Protein AF-A0A3C0PGH9-F1 (afdb_monomer_lite)

Sequence (71 aa):
MTNLREKMKQDMILAGMAELTQQSYLEAIIRLHKYYNKSPAKLSNEEIRNYLLHLKKKDWRPIATMSLFAH

Secondary structure (DSSP, 8-state):
--HHHHHHHHHHHHTT--HHHHHHHHHHHHHHHHHHTS-GGG--HHHHHHHHHHHHHTT----HHHHHT--

Structure (mmC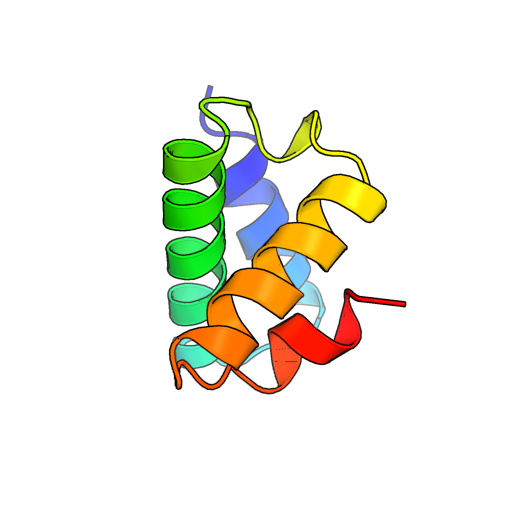IF, N/CA/C/O backbone):
data_AF-A0A3C0PGH9-F1
#
_entry.id   AF-A0A3C0PGH9-F1
#
loop_
_atom_site.group_PDB
_atom_site.id
_atom_site.type_symbol
_atom_site.label_atom_id
_atom_site.label_alt_id
_atom_site.label_comp_id
_atom_site.label_asym_id
_atom_site.label_entity_id
_atom_site.label_seq_id
_atom_site.pdbx_PDB_ins_code
_atom_site.Cartn_x
_atom_site.Cartn_y
_atom_site.Cartn_z
_atom_site.occupancy
_atom_site.B_iso_or_equiv
_atom_site.auth_seq_id
_atom_site.auth_comp_id
_atom_site.auth_asym_id
_atom_site.auth_atom_id
_atom_site.pdbx_PDB_model_num
ATOM 1 N N . MET A 1 1 ? -13.122 13.642 -2.818 1.00 41.88 1 MET A N 1
ATOM 2 C CA . MET A 1 1 ? -11.775 13.830 -2.233 1.00 41.88 1 MET A CA 1
ATOM 3 C C . MET A 1 1 ? -10.881 12.653 -2.618 1.00 41.88 1 MET A C 1
ATOM 5 O O . MET A 1 1 ? -10.766 11.687 -1.878 1.00 41.88 1 MET A O 1
ATOM 9 N N . THR A 1 2 ? -10.284 1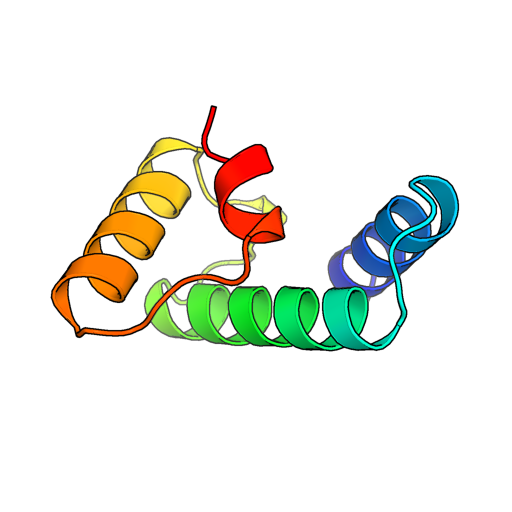2.718 -3.806 1.00 50.50 2 THR A N 1
ATOM 10 C CA . THR A 1 2 ? -9.403 11.706 -4.431 1.00 50.50 2 THR A CA 1
ATOM 11 C C . THR A 1 2 ? -7.919 11.873 -4.074 1.00 50.50 2 THR A C 1
ATOM 13 O O . THR A 1 2 ? -7.049 11.329 -4.741 1.00 50.50 2 THR A O 1
ATOM 16 N N . ASN A 1 3 ? -7.612 12.572 -2.979 1.00 68.38 3 ASN A N 1
ATOM 17 C CA . ASN A 1 3 ? -6.277 13.124 -2.741 1.00 68.38 3 ASN A CA 1
ATOM 18 C C . ASN A 1 3 ? -5.193 12.047 -2.521 1.00 68.38 3 ASN A C 1
ATOM 20 O O . ASN A 1 3 ? -4.118 12.121 -3.100 1.00 68.38 3 ASN A O 1
ATOM 24 N N . LEU A 1 4 ? -5.483 10.986 -1.757 1.00 71.00 4 LEU A N 1
ATOM 25 C CA . LEU A 1 4 ? -4.461 9.981 -1.441 1.00 71.00 4 LEU A CA 1
ATOM 26 C C . LEU A 1 4 ? -4.058 9.137 -2.658 1.00 71.00 4 LEU A C 1
ATOM 28 O O . LEU A 1 4 ? -2.877 8.899 -2.869 1.00 71.00 4 LEU A O 1
ATOM 32 N N . ARG A 1 5 ? -5.022 8.70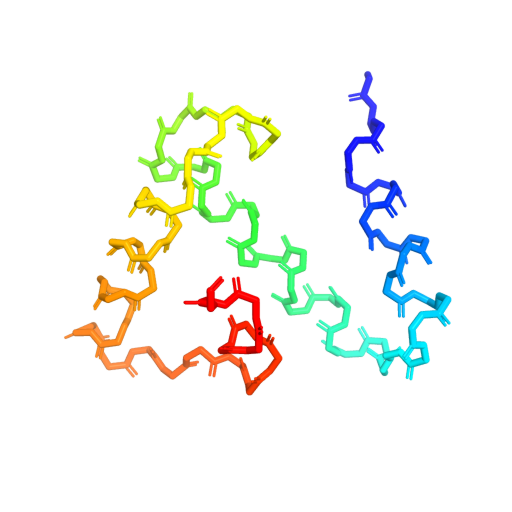3 -3.478 1.00 74.00 5 ARG A N 1
ATOM 33 C CA . ARG A 1 5 ? -4.736 7.884 -4.667 1.00 74.00 5 ARG A CA 1
ATOM 34 C C . ARG A 1 5 ? -3.897 8.660 -5.679 1.00 74.00 5 ARG A C 1
ATOM 36 O O . ARG A 1 5 ? -2.956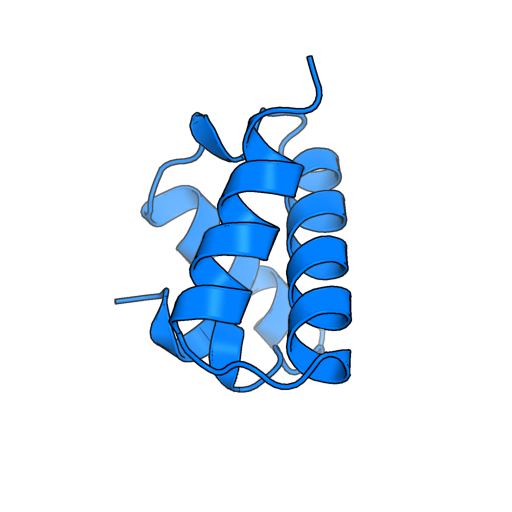 8.109 -6.241 1.00 74.00 5 ARG A O 1
ATOM 43 N N . GLU A 1 6 ? -4.256 9.919 -5.912 1.00 78.25 6 GLU A N 1
ATOM 44 C CA . GLU A 1 6 ? -3.552 10.801 -6.845 1.00 78.25 6 GLU A CA 1
ATOM 45 C C . GLU A 1 6 ? -2.157 11.146 -6.332 1.00 78.25 6 GLU A C 1
ATOM 47 O O . GLU A 1 6 ? -1.197 11.020 -7.087 1.00 78.25 6 GLU A O 1
ATOM 52 N N . LYS A 1 7 ? -2.026 11.461 -5.038 1.00 78.62 7 LYS A N 1
ATOM 53 C CA . LYS A 1 7 ? -0.732 11.718 -4.402 1.00 78.62 7 LYS A CA 1
ATOM 54 C C . LYS A 1 7 ? 0.189 10.501 -4.474 1.00 78.62 7 LYS A C 1
ATOM 56 O O . LYS A 1 7 ? 1.301 10.615 -4.962 1.00 78.62 7 LYS A O 1
ATOM 61 N N . MET A 1 8 ? -0.306 9.314 -4.120 1.00 77.75 8 MET A N 1
ATOM 62 C CA . MET A 1 8 ? 0.481 8.081 -4.224 1.00 77.75 8 MET A CA 1
ATOM 63 C C . MET A 1 8 ? 0.879 7.779 -5.672 1.00 77.75 8 MET A C 1
ATOM 65 O O . MET A 1 8 ? 1.992 7.330 -5.917 1.00 77.75 8 MET A O 1
ATOM 69 N N . LYS A 1 9 ? 0.003 8.050 -6.650 1.00 81.62 9 LYS A N 1
ATOM 70 C CA . LYS A 1 9 ? 0.356 7.924 -8.071 1.00 81.62 9 LYS A CA 1
ATOM 71 C C . LYS A 1 9 ? 1.474 8.895 -8.459 1.00 81.62 9 LYS A C 1
ATOM 73 O O . LYS A 1 9 ? 2.417 8.475 -9.118 1.00 81.62 9 LYS A O 1
ATOM 78 N N . GLN A 1 10 ? 1.391 10.157 -8.043 1.00 82.75 10 GLN A N 1
ATOM 79 C CA . GLN A 1 10 ? 2.427 11.161 -8.299 1.00 82.75 10 GLN A CA 1
ATOM 80 C C . GLN A 1 10 ? 3.757 10.782 -7.643 1.00 82.75 10 GLN A C 1
ATOM 82 O O . GLN A 1 10 ? 4.778 10.799 -8.321 1.00 82.75 10 GLN A O 1
ATOM 87 N N . ASP A 1 11 ? 3.739 10.347 -6.383 1.00 82.00 11 ASP A N 1
ATOM 88 C CA . ASP A 1 11 ? 4.932 9.894 -5.661 1.00 82.00 11 ASP A CA 1
ATOM 89 C C . ASP A 1 11 ? 5.596 8.705 -6.377 1.00 82.00 11 ASP A C 1
ATOM 91 O O . ASP A 1 11 ? 6.816 8.664 -6.528 1.00 82.00 11 ASP A O 1
ATOM 95 N N . MET A 1 12 ? 4.802 7.759 -6.896 1.00 83.44 12 MET A N 1
ATOM 96 C CA . MET A 1 12 ? 5.322 6.626 -7.669 1.00 83.44 12 MET A CA 1
ATOM 97 C C . MET A 1 12 ? 5.890 7.036 -9.037 1.00 83.44 12 MET A C 1
ATOM 99 O O . MET A 1 12 ? 6.883 6.456 -9.476 1.00 83.44 12 MET A O 1
ATOM 103 N N . ILE A 1 13 ? 5.291 8.029 -9.706 1.00 86.00 13 ILE A N 1
ATOM 104 C CA . ILE A 1 13 ? 5.836 8.600 -10.949 1.00 86.00 13 ILE A CA 1
ATOM 105 C C . ILE A 1 13 ? 7.173 9.293 -10.665 1.00 86.00 13 ILE A C 1
ATOM 107 O O . ILE A 1 13 ? 8.143 9.050 -11.377 1.00 86.00 13 ILE A O 1
ATOM 111 N N . LEU A 1 14 ? 7.247 10.105 -9.605 1.00 87.00 14 LEU A N 1
ATOM 112 C CA . LEU A 1 14 ? 8.472 10.794 -9.187 1.00 87.00 14 LEU A CA 1
ATOM 113 C C . LEU A 1 14 ? 9.580 9.810 -8.787 1.00 87.00 14 LEU A C 1
ATOM 115 O O . LEU A 1 14 ? 10.750 10.065 -9.049 1.00 87.00 14 LEU A O 1
ATOM 119 N N . ALA A 1 15 ? 9.210 8.661 -8.217 1.00 79.12 15 ALA A N 1
ATOM 120 C CA . ALA A 1 15 ? 10.126 7.566 -7.907 1.00 79.12 15 ALA A CA 1
ATOM 121 C C . ALA A 1 15 ? 10.553 6.732 -9.137 1.00 79.12 15 ALA A C 1
ATOM 123 O O . ALA A 1 15 ? 11.295 5.762 -8.983 1.00 79.12 15 ALA A O 1
ATOM 124 N N . GLY A 1 16 ? 10.084 7.063 -10.348 1.00 85.94 16 GLY A N 1
ATOM 125 C CA . GLY A 1 16 ? 10.450 6.363 -11.583 1.00 85.94 16 GLY A CA 1
ATOM 126 C C . GLY A 1 16 ? 9.849 4.960 -11.715 1.00 85.94 16 GLY A C 1
ATOM 127 O O . GLY A 1 16 ? 10.410 4.106 -12.401 1.00 85.94 16 GLY A O 1
ATOM 128 N N . MET A 1 17 ? 8.723 4.681 -11.050 1.00 80.50 17 MET A N 1
ATOM 129 C CA . MET A 1 17 ? 8.108 3.354 -11.095 1.00 80.50 17 MET A CA 1
ATOM 130 C C . MET A 1 17 ? 7.410 3.090 -12.430 1.00 80.50 17 MET A C 1
ATOM 132 O O . MET A 1 17 ? 6.658 3.928 -12.927 1.00 80.50 17 MET A O 1
ATOM 136 N N . ALA A 1 18 ? 7.578 1.876 -12.961 1.00 88.50 18 ALA A N 1
ATOM 137 C CA . ALA A 1 18 ? 6.862 1.418 -14.150 1.00 88.50 18 ALA A CA 1
ATOM 138 C C . ALA A 1 18 ? 5.336 1.465 -13.950 1.00 88.50 18 ALA A C 1
ATOM 140 O O . ALA A 1 18 ? 4.832 1.160 -12.869 1.00 88.50 18 ALA A O 1
ATOM 141 N N . GLU A 1 19 ? 4.585 1.788 -15.001 1.00 84.31 19 GLU A N 1
ATOM 142 C CA . GLU A 1 19 ? 3.128 1.963 -14.929 1.00 84.31 19 GLU A CA 1
ATOM 143 C C . GLU A 1 19 ? 2.396 0.705 -14.433 1.00 84.31 19 GLU A C 1
ATOM 145 O O . GLU A 1 19 ? 1.501 0.794 -13.591 1.00 84.31 19 GLU A O 1
ATOM 150 N N . LEU A 1 20 ? 2.837 -0.477 -14.871 1.00 82.06 20 LEU A N 1
ATOM 151 C CA . LEU A 1 20 ? 2.303 -1.760 -14.404 1.00 82.06 20 LEU A CA 1
ATOM 152 C C . LEU A 1 20 ? 2.465 -1.923 -12.882 1.00 82.06 20 LEU A C 1
ATOM 154 O O . LEU A 1 20 ? 1.576 -2.419 -12.184 1.00 82.06 20 LEU A O 1
ATOM 158 N N . THR A 1 21 ? 3.593 -1.450 -12.355 1.00 75.88 21 THR A N 1
ATOM 159 C CA . THR A 1 21 ? 3.891 -1.445 -10.923 1.00 75.88 21 THR A CA 1
ATOM 160 C C . THR A 1 21 ? 3.002 -0.453 -10.182 1.00 75.88 21 THR A C 1
ATOM 162 O O . THR A 1 21 ? 2.474 -0.790 -9.124 1.00 75.88 21 THR A O 1
ATOM 165 N N . GLN A 1 22 ? 2.767 0.732 -10.755 1.00 80.06 22 GLN A N 1
ATOM 166 C CA . GLN A 1 22 ? 1.849 1.726 -10.190 1.00 80.06 22 GLN A CA 1
ATOM 167 C C . GLN A 1 22 ? 0.423 1.171 -10.087 1.00 80.06 22 GLN A C 1
ATOM 169 O O . GLN A 1 22 ? -0.207 1.276 -9.036 1.00 80.06 22 GLN A O 1
ATOM 174 N N . GLN A 1 23 ? -0.083 0.548 -11.157 1.00 83.06 23 GLN A N 1
ATOM 175 C CA . GLN A 1 23 ? -1.424 -0.046 -11.185 1.00 83.06 23 GLN A CA 1
ATOM 176 C C . GLN A 1 23 ? -1.566 -1.142 -10.127 1.00 83.06 23 GLN A C 1
ATOM 178 O O . GLN A 1 23 ? -2.488 -1.099 -9.312 1.00 83.06 23 GLN A O 1
ATOM 183 N N . SER A 1 24 ? -0.602 -2.059 -10.075 1.00 79.50 24 SER A N 1
ATOM 184 C CA . SER A 1 24 ? -0.600 -3.160 -9.111 1.00 79.50 24 SER A CA 1
ATOM 185 C C . SER A 1 24 ? -0.546 -2.663 -7.660 1.00 79.50 24 SER A C 1
ATOM 187 O O . SER A 1 24 ? -1.224 -3.198 -6.781 1.00 79.50 24 SER A O 1
ATOM 189 N N . TYR A 1 25 ? 0.218 -1.598 -7.398 1.00 76.31 25 TYR A N 1
ATOM 190 C CA . TYR A 1 25 ? 0.298 -0.979 -6.076 1.00 76.31 25 TYR A CA 1
ATOM 191 C C . TYR A 1 25 ? -1.022 -0.300 -5.677 1.00 76.31 25 TYR A C 1
ATOM 193 O O . TYR A 1 25 ? -1.517 -0.495 -4.565 1.00 76.31 25 TYR A O 1
ATOM 201 N N . LEU A 1 26 ? -1.651 0.432 -6.604 1.00 79.94 26 LEU A N 1
ATOM 202 C CA . LEU A 1 26 ? -2.968 1.036 -6.387 1.00 79.94 26 LEU A CA 1
ATOM 203 C C . LEU A 1 26 ? -4.048 -0.016 -6.101 1.00 79.94 26 LEU A C 1
ATOM 205 O O . LEU A 1 26 ? -4.870 0.179 -5.204 1.00 79.94 26 LEU A O 1
ATOM 209 N N . GLU A 1 27 ? -4.040 -1.144 -6.812 1.00 82.50 27 GLU A N 1
ATOM 210 C CA . GLU A 1 27 ? -4.957 -2.253 -6.538 1.00 82.50 27 GLU A CA 1
ATOM 211 C C . GLU A 1 27 ? -4.764 -2.841 -5.141 1.00 82.50 27 GLU A C 1
ATOM 213 O O . GLU A 1 27 ? -5.740 -3.131 -4.440 1.00 82.50 27 GLU A O 1
ATOM 218 N N . ALA A 1 28 ? -3.512 -2.998 -4.712 1.00 78.56 28 ALA A N 1
ATOM 219 C CA . ALA A 1 28 ? -3.207 -3.521 -3.393 1.00 78.56 28 ALA A CA 1
ATOM 220 C C . ALA A 1 28 ? -3.734 -2.604 -2.278 1.00 78.56 28 ALA A C 1
ATOM 222 O O . ALA A 1 28 ? -4.315 -3.091 -1.306 1.00 78.56 28 ALA A O 1
ATOM 223 N N . ILE A 1 29 ? -3.629 -1.284 -2.459 1.00 76.94 29 ILE A N 1
ATOM 224 C CA . ILE A 1 29 ? -4.180 -0.277 -1.541 1.00 76.94 29 ILE A CA 1
ATOM 225 C C . ILE A 1 29 ? -5.710 -0.326 -1.501 1.00 76.94 29 ILE A C 1
ATOM 227 O O . ILE A 1 29 ? -6.300 -0.220 -0.427 1.00 76.94 29 ILE A O 1
ATOM 231 N N . ILE A 1 30 ? -6.375 -0.522 -2.644 1.00 82.25 30 ILE A N 1
ATOM 232 C CA . ILE A 1 30 ? -7.839 -0.675 -2.686 1.00 82.25 30 ILE A CA 1
ATOM 233 C C . ILE A 1 30 ? -8.268 -1.898 -1.872 1.00 82.25 30 ILE A C 1
ATOM 235 O O . ILE A 1 30 ? -9.253 -1.846 -1.135 1.00 82.25 30 ILE A O 1
ATOM 239 N N . ARG A 1 31 ? -7.535 -3.006 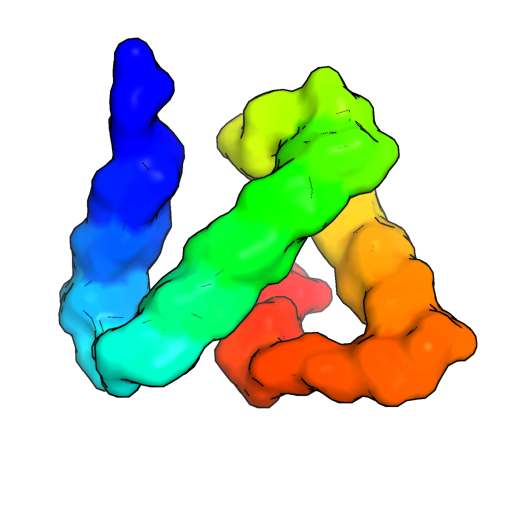-1.982 1.00 82.88 31 ARG A N 1
ATOM 240 C CA . ARG A 1 31 ? -7.836 -4.226 -1.224 1.00 82.88 31 ARG A CA 1
ATOM 241 C C . ARG A 1 31 ? -7.532 -4.070 0.263 1.00 82.88 31 ARG A C 1
ATOM 243 O O . ARG A 1 31 ? -8.329 -4.524 1.074 1.00 82.88 31 ARG A O 1
ATOM 250 N N . LEU A 1 32 ? -6.466 -3.356 0.612 1.00 80.12 32 LEU A N 1
ATOM 251 C CA . LEU A 1 32 ? -6.136 -2.992 1.989 1.00 80.12 32 LEU A CA 1
ATOM 252 C C . LEU A 1 32 ? -7.236 -2.119 2.620 1.00 80.12 32 LEU A C 1
ATOM 254 O O . LEU A 1 32 ? -7.702 -2.415 3.719 1.00 80.12 32 LEU A O 1
ATOM 258 N N . HIS A 1 33 ? -7.711 -1.097 1.898 1.00 82.50 33 HIS A N 1
ATOM 259 C CA . HIS A 1 33 ? -8.848 -0.275 2.319 1.00 82.50 33 HIS A CA 1
ATOM 260 C C . HIS A 1 33 ? -10.096 -1.130 2.550 1.00 82.50 33 HIS A C 1
ATOM 262 O O . HIS A 1 33 ? -10.769 -0.965 3.561 1.00 82.50 33 HIS A O 1
ATOM 268 N N . LYS A 1 34 ? -10.401 -2.068 1.642 1.00 83.88 34 LYS A N 1
ATOM 269 C CA . LYS A 1 34 ? -11.534 -2.995 1.799 1.00 83.88 34 LYS A CA 1
ATOM 270 C C . LYS A 1 34 ? -11.364 -3.937 2.995 1.00 83.88 34 LYS A C 1
ATOM 272 O O . LYS A 1 34 ? -12.350 -4.236 3.652 1.00 83.88 34 LYS A O 1
ATOM 277 N N . TYR A 1 35 ? -10.143 -4.393 3.273 1.00 84.56 35 TYR A N 1
ATOM 278 C CA . TYR A 1 35 ? -9.853 -5.320 4.367 1.00 84.56 35 TYR A CA 1
ATOM 279 C C . TYR A 1 35 ? -10.016 -4.666 5.745 1.00 84.56 35 TYR A C 1
ATOM 281 O O . TYR A 1 35 ? -10.641 -5.244 6.627 1.00 84.56 35 TYR A O 1
ATOM 289 N N . TYR A 1 36 ? -9.495 -3.449 5.924 1.00 83.69 36 TYR A N 1
ATOM 290 C CA . TYR A 1 36 ? -9.581 -2.730 7.201 1.00 83.69 36 TYR A CA 1
ATOM 291 C C . TYR A 1 36 ? -10.793 -1.804 7.322 1.00 83.69 36 TYR A C 1
ATOM 293 O O . TYR A 1 36 ? -11.054 -1.291 8.407 1.00 83.69 36 TYR A O 1
ATOM 301 N N . ASN A 1 37 ? -11.505 -1.549 6.220 1.00 84.00 37 ASN A N 1
ATOM 302 C CA . ASN A 1 37 ? -12.551 -0.529 6.108 1.00 84.00 37 ASN A CA 1
ATOM 303 C C . ASN A 1 37 ? -12.098 0.854 6.628 1.00 84.00 37 ASN A C 1
ATOM 305 O O . ASN A 1 37 ? -12.862 1.609 7.230 1.00 84.00 37 ASN A O 1
ATOM 309 N N . LYS A 1 38 ? -10.812 1.165 6.425 1.00 78.38 38 LYS A N 1
ATOM 310 C CA . LYS A 1 38 ? -10.137 2.387 6.877 1.00 78.38 38 LYS A CA 1
ATOM 311 C C . LYS A 1 38 ? -9.405 3.032 5.709 1.00 78.38 38 LYS A C 1
ATOM 313 O O . LYS A 1 38 ? -8.840 2.343 4.860 1.00 78.38 38 LYS A O 1
ATOM 318 N N . SER A 1 39 ? -9.360 4.366 5.711 1.00 75.44 39 SER A N 1
ATOM 319 C CA . SER A 1 39 ? -8.514 5.126 4.784 1.00 75.44 39 SER A CA 1
ATOM 320 C C . SER A 1 39 ? -7.057 4.659 4.901 1.00 75.44 39 SER A C 1
ATOM 322 O O . SER A 1 39 ? -6.563 4.595 6.028 1.00 75.44 39 SER A O 1
ATOM 324 N N . PRO A 1 40 ? -6.336 4.400 3.791 1.00 69.44 40 PRO A N 1
ATOM 325 C CA . PRO A 1 40 ? -4.941 3.973 3.857 1.00 69.44 40 PRO A CA 1
ATOM 326 C C . PRO A 1 40 ? -4.033 5.024 4.506 1.00 69.44 40 PRO A C 1
ATOM 328 O O . PRO A 1 40 ? -3.032 4.672 5.110 1.00 69.44 40 PRO A O 1
ATOM 331 N N . ALA A 1 41 ? -4.425 6.303 4.468 1.00 70.94 41 ALA A N 1
ATOM 332 C CA . ALA A 1 41 ? -3.736 7.386 5.175 1.00 70.94 41 ALA A CA 1
ATOM 333 C C . ALA A 1 41 ? -3.861 7.306 6.709 1.00 70.94 41 ALA A C 1
ATOM 335 O O . ALA A 1 41 ? -3.196 8.056 7.413 1.00 70.94 41 ALA A O 1
ATOM 336 N N . LYS A 1 42 ? -4.754 6.456 7.228 1.00 73.31 42 LYS A N 1
ATOM 337 C CA . LYS A 1 42 ? -4.993 6.255 8.664 1.00 73.31 42 LYS A CA 1
ATOM 338 C C . LYS A 1 42 ? -4.508 4.888 9.157 1.00 73.31 42 LYS A C 1
ATOM 340 O O . LYS A 1 42 ? -4.761 4.562 10.312 1.00 73.31 42 LYS A O 1
ATOM 345 N N . LEU A 1 43 ? -3.885 4.086 8.291 1.00 70.69 43 LEU A N 1
ATOM 346 C CA . LEU A 1 43 ? -3.357 2.780 8.672 1.00 70.69 43 LEU A CA 1
ATOM 347 C C . LEU A 1 43 ? -1.985 2.938 9.315 1.00 70.69 43 LEU A C 1
ATOM 349 O O . LEU A 1 43 ? -1.148 3.694 8.822 1.00 70.69 43 LEU A O 1
ATOM 353 N N . SER A 1 44 ? -1.758 2.211 10.405 1.00 73.75 44 SER A N 1
ATOM 354 C CA . SER A 1 44 ? -0.432 2.140 11.012 1.00 73.75 44 SER A CA 1
ATOM 355 C C . SER A 1 44 ? 0.495 1.226 10.201 1.00 73.75 44 SER A C 1
ATOM 357 O O . SER A 1 44 ? 0.046 0.313 9.500 1.00 73.75 44 SER A O 1
ATOM 359 N N . ASN A 1 45 ? 1.810 1.418 10.343 1.00 67.44 45 ASN A N 1
ATOM 360 C CA . ASN A 1 45 ? 2.808 0.518 9.750 1.00 67.44 45 ASN A CA 1
ATOM 361 C C . ASN A 1 45 ? 2.602 -0.942 10.196 1.00 67.44 45 ASN A C 1
ATOM 363 O O . ASN A 1 45 ? 2.852 -1.869 9.428 1.00 67.44 45 ASN A O 1
ATOM 367 N N . GLU A 1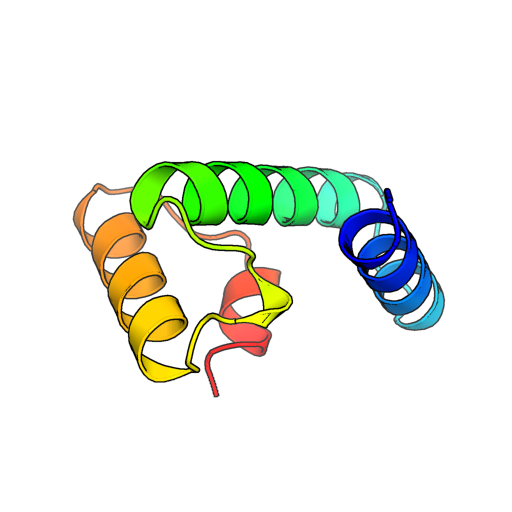 46 ? 2.093 -1.158 11.411 1.00 74.00 46 GLU A N 1
ATOM 368 C CA . GLU A 1 46 ? 1.782 -2.486 11.939 1.00 74.00 46 GLU A CA 1
ATOM 369 C C . GLU A 1 46 ? 0.575 -3.129 11.233 1.00 74.00 46 GLU A C 1
ATOM 371 O O . GLU A 1 46 ? 0.635 -4.300 10.860 1.00 74.00 46 GLU A O 1
ATOM 376 N N . GLU A 1 47 ? -0.494 -2.369 10.965 1.00 77.94 47 GLU A N 1
ATOM 377 C CA . GLU A 1 47 ? -1.642 -2.845 10.176 1.00 77.94 47 GLU A CA 1
ATOM 378 C C . GLU A 1 47 ? -1.217 -3.193 8.740 1.00 77.94 47 GLU A C 1
ATOM 380 O O . GLU A 1 47 ? -1.588 -4.242 8.208 1.00 77.94 47 GLU A O 1
ATOM 385 N N . ILE A 1 48 ? -0.363 -2.368 8.129 1.00 73.75 48 ILE A N 1
ATOM 386 C CA . ILE A 1 48 ? 0.196 -2.638 6.797 1.00 73.75 48 ILE A CA 1
ATOM 387 C C . ILE A 1 48 ? 1.026 -3.929 6.817 1.00 73.75 48 ILE A C 1
ATOM 389 O O . ILE A 1 48 ? 0.827 -4.809 5.975 1.00 73.75 48 ILE A O 1
ATOM 393 N N . ARG A 1 49 ? 1.913 -4.092 7.804 1.00 73.81 49 ARG A N 1
ATOM 394 C CA . ARG A 1 49 ? 2.752 -5.289 7.961 1.00 73.81 49 ARG A CA 1
ATOM 395 C C . ARG A 1 49 ? 1.914 -6.549 8.171 1.00 73.81 49 ARG A C 1
ATOM 397 O O . ARG A 1 49 ? 2.177 -7.571 7.536 1.00 73.81 49 ARG A O 1
ATOM 404 N N . ASN A 1 50 ? 0.881 -6.478 9.007 1.00 80.38 50 ASN A N 1
ATOM 405 C CA . ASN A 1 50 ? -0.028 -7.594 9.263 1.00 80.38 50 ASN A CA 1
ATOM 406 C C . ASN A 1 50 ? -0.812 -7.998 8.011 1.00 80.38 50 ASN A C 1
ATOM 408 O O . ASN A 1 50 ? -0.973 -9.190 7.742 1.00 80.38 50 ASN A O 1
ATOM 412 N N . TYR A 1 51 ? -1.232 -7.032 7.196 1.00 81.06 51 TYR A N 1
ATOM 413 C CA . TYR A 1 51 ? -1.865 -7.322 5.914 1.00 81.06 51 TYR A CA 1
ATOM 414 C C . TYR A 1 51 ? -0.899 -7.941 4.902 1.00 81.06 51 TYR A C 1
ATOM 416 O O . TYR A 1 51 ? -1.247 -8.921 4.249 1.00 81.06 51 TYR A O 1
ATOM 424 N N . LEU A 1 52 ? 0.340 -7.454 4.811 1.00 73.75 52 LEU A N 1
ATOM 425 C CA . LEU A 1 52 ? 1.367 -8.075 3.967 1.00 73.75 52 LEU A CA 1
ATOM 426 C C . LEU A 1 52 ? 1.662 -9.521 4.389 1.00 73.75 52 LEU A C 1
ATOM 428 O O . LEU A 1 52 ? 1.804 -10.401 3.539 1.00 73.75 52 LEU A O 1
ATOM 432 N N . LEU A 1 53 ? 1.700 -9.787 5.698 1.00 79.94 53 LEU A N 1
ATOM 433 C CA . LEU A 1 53 ? 1.820 -11.141 6.238 1.00 79.94 53 LEU A CA 1
ATOM 434 C C . LEU A 1 53 ? 0.599 -12.003 5.896 1.00 79.94 53 LEU A C 1
ATOM 436 O O . LEU A 1 53 ? 0.767 -13.167 5.531 1.00 79.94 53 LEU A O 1
ATOM 440 N N . HIS A 1 54 ? -0.614 -11.448 5.976 1.00 81.62 54 HIS A N 1
ATOM 441 C CA . HIS A 1 54 ? -1.839 -12.130 5.554 1.00 81.62 54 HIS A CA 1
ATOM 442 C C . HIS A 1 54 ? -1.792 -12.508 4.066 1.00 81.62 54 HIS A C 1
ATOM 444 O O . HIS A 1 54 ? -2.090 -13.651 3.724 1.00 81.62 54 HIS A O 1
ATOM 450 N N . LEU A 1 55 ? -1.358 -11.593 3.192 1.00 77.44 55 LEU A N 1
ATOM 451 C CA . LEU A 1 55 ? -1.202 -11.864 1.760 1.00 77.44 55 LEU A CA 1
ATOM 452 C C . LEU A 1 55 ? -0.189 -12.987 1.507 1.00 77.44 55 LEU A C 1
ATOM 454 O O . LEU A 1 55 ? -0.501 -13.944 0.802 1.00 77.44 55 LEU A O 1
ATOM 458 N N . LYS A 1 56 ? 0.976 -12.930 2.166 1.00 72.69 56 LYS A N 1
ATOM 459 C CA . LYS A 1 56 ? 2.030 -13.946 2.037 1.00 72.69 56 LYS A CA 1
ATOM 460 C C . LYS A 1 56 ? 1.578 -15.335 2.504 1.00 72.69 56 LYS A C 1
ATOM 462 O O . LYS A 1 56 ? 1.974 -16.327 1.906 1.00 72.69 56 LYS A O 1
ATOM 467 N N . LYS A 1 57 ? 0.744 -15.415 3.549 1.00 76.88 57 LYS A N 1
ATOM 468 C CA . LYS A 1 57 ? 0.159 -16.679 4.041 1.00 76.88 57 LYS A CA 1
ATOM 469 C C . LYS A 1 57 ? -0.897 -17.264 3.101 1.00 76.88 57 LYS A C 1
ATOM 471 O O . LYS A 1 57 ? -1.160 -18.456 3.171 1.00 76.88 57 LYS A O 1
ATOM 476 N N . LYS A 1 58 ? -1.508 -16.444 2.243 1.00 73.12 58 LYS A N 1
ATOM 477 C CA . LYS A 1 58 ? -2.560 -16.852 1.301 1.00 73.12 58 LYS A CA 1
ATOM 478 C C . LYS A 1 58 ? -2.002 -17.273 -0.071 1.00 73.12 58 LYS A C 1
ATOM 480 O O . LYS A 1 58 ? -2.721 -17.196 -1.061 1.00 73.12 58 LYS A O 1
ATOM 485 N N . ASP A 1 59 ? -0.712 -17.621 -0.135 1.00 64.12 59 ASP A N 1
ATOM 486 C CA . ASP A 1 59 ? 0.079 -17.842 -1.362 1.00 64.12 59 ASP A CA 1
ATOM 487 C C . ASP A 1 59 ? 0.077 -16.672 -2.358 1.00 64.12 59 ASP A C 1
ATOM 489 O O . ASP A 1 59 ? 0.556 -16.775 -3.492 1.00 64.12 59 ASP A O 1
ATOM 493 N N . TRP A 1 60 ? -0.388 -15.498 -1.926 1.00 61.25 60 TRP A N 1
ATOM 494 C CA . TRP A 1 60 ? -0.284 -14.305 -2.734 1.00 61.25 60 TRP A CA 1
ATOM 495 C C . TRP A 1 60 ? 1.104 -13.696 -2.543 1.00 61.25 60 TRP A C 1
ATOM 497 O O . TRP A 1 60 ? 1.438 -13.149 -1.494 1.00 61.25 60 TRP A O 1
ATOM 507 N N . ARG A 1 61 ? 1.915 -13.761 -3.601 1.00 63.25 61 ARG A N 1
ATOM 508 C CA . ARG A 1 61 ? 3.177 -13.026 -3.717 1.00 63.25 61 ARG A CA 1
ATOM 509 C C . ARG A 1 61 ? 2.906 -11.518 -3.847 1.00 63.25 61 ARG A C 1
ATOM 511 O O . ARG A 1 61 ? 2.375 -11.104 -4.881 1.00 63.25 61 ARG A O 1
ATOM 518 N N . PRO A 1 62 ? 3.250 -10.686 -2.843 1.00 58.75 62 PRO A N 1
ATOM 519 C CA . PRO A 1 62 ? 3.215 -9.245 -3.039 1.00 58.75 62 PRO A CA 1
ATOM 520 C C . PRO A 1 62 ? 4.163 -8.877 -4.187 1.00 58.75 62 PRO A C 1
ATOM 522 O O . PRO A 1 62 ? 5.211 -9.506 -4.354 1.00 58.75 62 PRO A O 1
ATOM 525 N N . ILE A 1 63 ? 3.801 -7.871 -4.988 1.00 63.38 63 ILE A N 1
ATOM 526 C CA . ILE A 1 63 ? 4.717 -7.323 -5.997 1.00 63.38 63 ILE A CA 1
ATOM 527 C C . ILE A 1 63 ? 5.975 -6.844 -5.264 1.00 63.38 63 ILE A C 1
ATOM 529 O O . ILE A 1 63 ? 5.860 -6.268 -4.181 1.00 63.38 63 ILE A O 1
ATOM 533 N N . ALA A 1 64 ? 7.159 -7.072 -5.841 1.00 60.31 64 ALA A N 1
ATOM 534 C CA . ALA A 1 64 ? 8.456 -6.783 -5.217 1.00 60.31 64 ALA A CA 1
ATOM 535 C C . ALA A 1 64 ? 8.555 -5.371 -4.597 1.00 60.31 64 ALA A C 1
ATOM 537 O O . ALA A 1 64 ? 9.227 -5.176 -3.588 1.00 60.31 64 ALA A O 1
ATOM 538 N N . THR A 1 65 ? 7.824 -4.396 -5.143 1.00 54.88 65 THR A N 1
ATOM 539 C CA . THR A 1 65 ? 7.733 -3.024 -4.633 1.00 54.88 65 THR A CA 1
ATOM 540 C C . THR A 1 65 ? 6.963 -2.866 -3.324 1.00 54.88 65 THR A C 1
ATOM 542 O O . THR A 1 65 ? 7.341 -2.022 -2.522 1.00 54.88 65 THR A O 1
ATOM 545 N N . MET A 1 66 ? 5.936 -3.672 -3.035 1.00 62.28 66 MET A N 1
ATOM 546 C CA . MET A 1 66 ? 5.239 -3.614 -1.737 1.00 62.28 66 MET A CA 1
ATOM 547 C C . MET A 1 66 ? 6.140 -4.032 -0.572 1.00 62.28 66 MET A C 1
ATOM 549 O O . MET A 1 66 ? 5.944 -3.577 0.551 1.00 62.28 66 MET A O 1
ATOM 553 N N . SER A 1 67 ? 7.140 -4.876 -0.834 1.00 60.66 67 SER A N 1
ATOM 554 C CA . SER A 1 67 ? 8.119 -5.291 0.170 1.00 60.66 67 SER A CA 1
ATOM 555 C C . SER A 1 67 ? 9.099 -4.179 0.557 1.00 60.66 67 SER A C 1
ATOM 557 O O . SER A 1 67 ? 9.600 -4.208 1.675 1.00 60.66 67 SER A O 1
ATOM 559 N N . LEU A 1 68 ? 9.337 -3.188 -0.313 1.00 60.09 68 LEU A N 1
ATOM 560 C CA . LEU A 1 68 ? 10.234 -2.056 -0.030 1.00 60.09 68 LEU A CA 1
ATOM 561 C C . LEU A 1 68 ? 9.642 -1.061 0.981 1.00 60.09 68 LEU A C 1
ATOM 563 O O . LEU A 1 68 ? 10.389 -0.405 1.695 1.00 60.09 68 LEU A O 1
ATOM 567 N N . PHE A 1 69 ? 8.313 -0.979 1.076 1.00 55.22 69 PHE A N 1
ATOM 568 C CA . PHE A 1 69 ? 7.607 -0.085 2.003 1.00 55.22 69 PHE A CA 1
ATOM 569 C C . PHE A 1 69 ? 7.253 -0.744 3.347 1.00 55.22 69 PHE A C 1
ATOM 571 O O . PHE A 1 69 ? 6.564 -0.144 4.164 1.00 55.22 69 PHE A O 1
ATOM 578 N N . ALA A 1 70 ? 7.691 -1.986 3.575 1.00 54.50 70 ALA A N 1
ATOM 579 C CA . ALA A 1 70 ? 7.388 -2.760 4.781 1.00 54.50 70 ALA A CA 1
ATOM 580 C C . ALA A 1 70 ? 8.452 -2.635 5.894 1.00 54.50 70 ALA A C 1
ATOM 582 O O . ALA A 1 70 ? 8.453 -3.457 6.821 1.00 54.50 70 ALA A O 1
ATOM 583 N N . HIS A 1 71 ? 9.366 -1.665 5.765 1.00 48.44 71 HIS A N 1
ATOM 584 C CA . HIS A 1 71 ? 10.484 -1.426 6.679 1.00 48.44 71 HIS A CA 1
ATOM 585 C C . HIS A 1 71 ? 10.153 -0.440 7.797 1.00 48.44 71 HIS A C 1
ATOM 587 O O . HIS A 1 71 ? 9.467 0.568 7.523 1.00 48.44 71 HIS A O 1
#

Foldseek 3Di:
DCPPLVVLLVVCVVVVHDPVLNVLVSVVLVVLCVVVVDHPVPDDLVSLLVVCVVCVVVVRDRDPVSVVSSD

pLDDT: mean 74.13, std 10.16, range [41.88, 88.5]

Radius of gyration: 11.92 Å; chains: 1; bounding box: 23×32×27 Å